Protein AF-A0A382AJA4-F1 (afdb_monomer_lite)

Radius of gyration: 17.47 Å; chains: 1; bounding box: 35×33×42 Å

Structure (mmCIF, N/CA/C/O backbone):
data_AF-A0A382AJA4-F1
#
_entry.id   AF-A0A382AJA4-F1
#
loop_
_atom_site.group_PDB
_atom_site.id
_atom_site.type_symbol
_atom_site.label_atom_id
_atom_site.label_alt_id
_atom_site.label_comp_id
_atom_site.label_asym_id
_atom_site.label_entity_id
_atom_site.label_seq_id
_atom_site.pdbx_PDB_ins_code
_atom_site.Cartn_x
_atom_site.Cartn_y
_atom_site.Cartn_z
_atom_site.occupancy
_atom_site.B_iso_or_equiv
_atom_site.auth_seq_id
_atom_site.auth_comp_id
_atom_site.auth_asym_id
_atom_site.auth_atom_id
_atom_site.pdbx_PDB_model_num
ATOM 1 N N . GLU A 1 1 ? 3.510 -10.048 -6.821 1.00 79.69 1 GLU A N 1
ATOM 2 C CA . GLU A 1 1 ? 4.671 -9.176 -7.110 1.00 79.69 1 GLU A CA 1
ATOM 3 C C . GLU A 1 1 ? 5.073 -9.316 -8.568 1.00 79.69 1 GLU A C 1
ATOM 5 O O . GLU A 1 1 ? 4.702 -10.312 -9.179 1.00 79.69 1 GLU A O 1
ATOM 10 N N . LEU A 1 2 ? 5.792 -8.332 -9.119 1.00 88.44 2 LEU A N 1
ATOM 11 C CA . LEU A 1 2 ? 6.145 -8.279 -10.546 1.00 88.44 2 LEU A CA 1
ATOM 12 C C . LEU A 1 2 ? 7.306 -9.210 -10.943 1.00 88.44 2 LEU A C 1
ATOM 14 O O . LEU A 1 2 ? 7.548 -9.393 -12.128 1.00 88.44 2 LEU A O 1
ATOM 18 N N . GLY A 1 3 ? 8.018 -9.809 -9.980 1.00 90.00 3 GLY A N 1
ATOM 19 C CA . GLY A 1 3 ? 9.112 -10.748 -10.267 1.00 90.00 3 GLY A CA 1
ATOM 20 C C . GLY A 1 3 ? 10.346 -10.105 -10.914 1.00 90.00 3 GLY A C 1
ATOM 21 O O . GLY A 1 3 ? 11.149 -10.797 -11.530 1.00 90.00 3 GLY A O 1
ATOM 22 N N . THR A 1 4 ? 10.500 -8.787 -10.792 1.00 91.88 4 THR A N 1
ATOM 23 C CA . THR A 1 4 ? 11.607 -8.004 -11.356 1.00 91.88 4 THR A CA 1
ATOM 24 C C . THR A 1 4 ? 12.551 -7.520 -10.263 1.00 91.88 4 THR A C 1
ATOM 26 O O . THR A 1 4 ? 12.111 -7.243 -9.151 1.00 91.88 4 THR A O 1
ATOM 29 N N . ASN A 1 5 ? 13.825 -7.317 -10.598 1.00 92.69 5 ASN A N 1
ATOM 30 C CA . ASN A 1 5 ? 14.805 -6.689 -9.711 1.00 92.69 5 ASN A CA 1
ATOM 31 C C . ASN A 1 5 ? 15.257 -5.344 -10.299 1.00 92.69 5 ASN A C 1
ATOM 33 O O . ASN A 1 5 ? 16.297 -5.259 -10.951 1.00 92.69 5 ASN A O 1
ATOM 37 N N . LEU A 1 6 ? 14.414 -4.323 -10.146 1.00 93.06 6 LEU A N 1
ATOM 38 C CA . LEU A 1 6 ? 14.690 -2.957 -10.593 1.00 93.06 6 LEU A CA 1
ATOM 39 C C . LEU A 1 6 ? 15.249 -2.138 -9.424 1.00 93.06 6 LEU A C 1
ATOM 41 O O . LEU A 1 6 ? 14.835 -2.326 -8.282 1.00 93.06 6 LEU A O 1
ATOM 45 N N . GLY A 1 7 ? 16.183 -1.233 -9.712 1.00 93.44 7 GLY A N 1
ATOM 46 C CA . GLY A 1 7 ? 16.674 -0.266 -8.729 1.00 93.44 7 GLY A CA 1
ATOM 47 C C . GLY A 1 7 ? 15.695 0.889 -8.500 1.00 93.44 7 GLY A C 1
ATOM 48 O O . GLY A 1 7 ? 14.700 1.026 -9.210 1.00 93.44 7 GLY A O 1
ATOM 49 N N . THR A 1 8 ? 16.026 1.753 -7.539 1.00 95.12 8 THR A N 1
ATOM 50 C CA . THR A 1 8 ? 15.269 2.977 -7.241 1.00 95.12 8 THR A CA 1
ATOM 51 C C . THR A 1 8 ? 16.191 4.187 -7.326 1.00 95.12 8 THR A C 1
ATOM 53 O O . THR A 1 8 ? 17.222 4.221 -6.654 1.00 9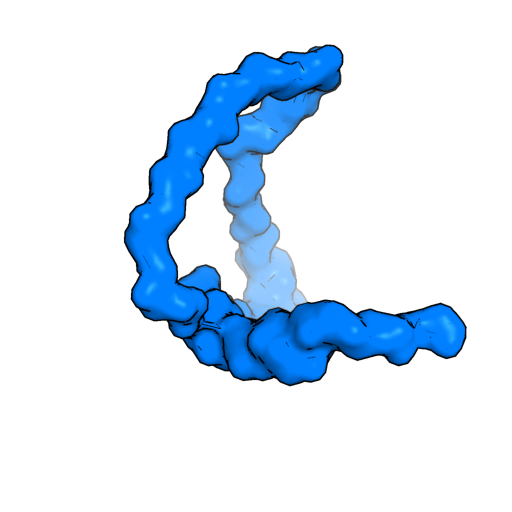5.12 8 THR A O 1
ATOM 56 N N . GLU A 1 9 ? 15.805 5.195 -8.106 1.00 96.38 9 GLU A N 1
ATOM 57 C CA . GLU A 1 9 ? 16.429 6.519 -8.075 1.00 96.38 9 GLU A CA 1
ATOM 58 C C . GLU A 1 9 ? 15.599 7.454 -7.192 1.00 96.38 9 GLU A C 1
ATOM 60 O O . GLU A 1 9 ? 14.393 7.609 -7.384 1.00 96.38 9 GLU A O 1
ATOM 65 N N . TYR A 1 10 ? 16.247 8.073 -6.208 1.00 92.62 10 TYR A N 1
ATOM 66 C CA . TYR A 1 10 ? 15.611 9.027 -5.304 1.00 92.62 10 TYR A CA 1
ATOM 67 C C . TYR A 1 10 ? 15.958 10.453 -5.724 1.00 92.62 10 TYR A C 1
ATOM 69 O O . TYR A 1 10 ? 17.102 10.744 -6.069 1.00 92.62 10 TYR A O 1
ATOM 77 N N . PHE A 1 11 ? 14.987 11.357 -5.632 1.00 94.12 11 PHE A N 1
ATOM 78 C CA . PHE A 1 11 ? 15.172 12.786 -5.872 1.00 94.12 11 PHE A CA 1
ATOM 79 C C . PHE A 1 11 ? 14.518 13.606 -4.744 1.00 94.12 11 PHE A C 1
ATOM 81 O O . PHE A 1 11 ? 13.609 13.104 -4.076 1.00 94.12 11 PHE A O 1
ATOM 88 N N . PRO A 1 12 ? 14.969 14.850 -4.489 1.00 91.56 12 PRO A N 1
ATOM 89 C CA . PRO A 1 12 ? 14.368 15.702 -3.466 1.00 91.56 12 PRO A CA 1
ATOM 90 C C . PRO A 1 12 ? 12.924 16.070 -3.813 1.00 91.56 12 PRO A C 1
ATOM 92 O O . PRO A 1 12 ? 12.618 16.399 -4.958 1.00 91.56 12 PRO A O 1
ATOM 95 N N . ASN A 1 13 ? 12.045 16.065 -2.812 1.00 89.44 13 ASN A N 1
ATOM 96 C CA . ASN A 1 13 ? 10.675 16.521 -3.003 1.00 89.44 13 ASN A CA 1
ATOM 97 C C . ASN A 1 13 ? 10.660 18.038 -3.296 1.00 89.44 13 ASN A C 1
ATOM 99 O O . ASN A 1 13 ? 11.233 18.789 -2.506 1.00 89.44 13 ASN A O 1
ATOM 103 N N . PRO A 1 14 ? 10.030 18.504 -4.393 1.00 91.62 14 PRO A N 1
ATOM 104 C CA . PRO A 1 14 ? 10.000 19.925 -4.745 1.00 91.62 14 PRO A CA 1
ATOM 105 C C . PRO A 1 14 ? 9.012 20.764 -3.915 1.00 91.62 14 PRO A C 1
ATOM 107 O O . PRO A 1 14 ? 8.962 21.978 -4.103 1.00 91.62 14 PRO A O 1
ATOM 110 N N . TYR A 1 15 ? 8.205 20.149 -3.043 1.00 89.88 15 TYR A N 1
ATOM 111 C CA . TYR A 1 15 ? 7.168 20.831 -2.268 1.00 89.88 15 TYR A CA 1
ATOM 112 C C . TYR A 1 15 ? 7.538 20.995 -0.791 1.00 89.88 15 TYR A C 1
ATOM 114 O O . TYR A 1 15 ? 7.917 20.033 -0.116 1.00 89.88 15 TYR A O 1
ATOM 122 N N . ASP A 1 16 ? 7.309 22.199 -0.266 1.00 86.31 16 ASP A N 1
ATOM 123 C CA . ASP A 1 16 ? 7.387 22.480 1.165 1.00 86.31 16 ASP A CA 1
ATOM 124 C C . ASP A 1 16 ? 6.175 21.886 1.904 1.00 86.31 16 ASP A C 1
ATOM 126 O O . ASP A 1 16 ? 5.033 21.996 1.456 1.00 86.31 16 ASP A O 1
ATOM 130 N N . GLY A 1 17 ? 6.415 21.261 3.062 1.00 86.81 17 GLY A N 1
ATOM 131 C CA . GLY A 1 17 ? 5.355 20.699 3.913 1.00 86.81 17 GLY A CA 1
ATOM 132 C C . GLY A 1 17 ? 4.974 19.244 3.619 1.00 86.81 17 GLY A C 1
ATOM 133 O O . GLY A 1 17 ? 3.938 18.776 4.091 1.00 86.81 17 GLY A O 1
ATOM 134 N N . TYR A 1 18 ? 5.796 18.511 2.866 1.00 89.06 18 TYR A N 1
ATOM 135 C CA . TYR A 1 18 ? 5.567 17.088 2.628 1.00 89.06 18 TYR A CA 1
ATOM 136 C C . TYR A 1 18 ? 5.599 16.270 3.930 1.00 89.06 18 TYR A C 1
ATOM 138 O O . TYR A 1 18 ? 6.557 16.332 4.702 1.00 89.06 18 TYR A O 1
ATOM 146 N N . GLN A 1 19 ? 4.554 15.470 4.157 1.00 89.69 19 GLN A N 1
ATOM 147 C CA . GLN A 1 19 ? 4.468 14.589 5.317 1.00 89.69 19 GLN A CA 1
ATOM 148 C C . GLN A 1 19 ? 5.205 13.273 5.045 1.00 89.69 19 GLN A C 1
ATOM 150 O O . GLN A 1 19 ? 4.764 12.455 4.242 1.00 89.69 19 GLN A O 1
ATOM 155 N N . MET A 1 20 ? 6.305 13.054 5.764 1.00 89.44 20 MET A N 1
ATOM 156 C CA . MET A 1 20 ? 7.106 11.828 5.682 1.00 89.44 20 MET A CA 1
ATOM 157 C C . MET A 1 20 ? 6.527 10.673 6.507 1.00 89.44 20 MET A C 1
ATOM 159 O O . MET A 1 20 ? 6.889 9.521 6.281 1.00 89.44 20 MET A O 1
ATOM 163 N N . HIS A 1 21 ? 5.655 10.964 7.475 1.00 93.50 21 HIS A N 1
ATOM 164 C CA . HIS A 1 21 ? 5.077 9.962 8.361 1.00 93.50 21 HIS A CA 1
ATOM 165 C C . HIS A 1 21 ? 3.551 10.031 8.362 1.00 93.50 21 HIS A C 1
ATOM 167 O O . HIS A 1 21 ? 2.944 10.949 8.915 1.00 93.50 21 HIS A O 1
ATOM 173 N N . THR A 1 22 ? 2.930 9.020 7.763 1.00 92.69 22 THR A N 1
ATOM 174 C CA . THR A 1 22 ? 1.481 8.830 7.786 1.00 92.69 22 THR A CA 1
ATOM 175 C C . THR A 1 22 ? 1.155 7.508 8.456 1.00 92.69 22 THR A C 1
ATOM 177 O O . THR A 1 22 ? 1.570 6.451 7.985 1.00 92.69 22 THR A O 1
ATOM 180 N N . GLN A 1 23 ? 0.370 7.562 9.523 1.00 96.31 23 GLN A N 1
ATOM 181 C CA . GLN A 1 23 ? -0.174 6.386 10.183 1.00 96.31 23 GLN A CA 1
ATOM 182 C C . GLN A 1 23 ? -1.558 6.751 10.715 1.00 96.31 23 GLN A C 1
ATOM 184 O O . GLN A 1 23 ? -1.696 7.678 11.510 1.00 96.31 23 GLN A O 1
ATOM 189 N N . ALA A 1 24 ? -2.590 6.065 10.230 1.00 96.12 24 ALA A N 1
ATOM 190 C CA . ALA A 1 24 ? -3.957 6.339 10.647 1.00 96.12 24 ALA A CA 1
ATOM 191 C C . ALA A 1 24 ? -4.208 5.771 12.051 1.00 96.12 24 ALA A C 1
ATOM 193 O O . ALA A 1 24 ? -4.021 4.576 12.278 1.00 96.12 24 ALA A O 1
ATOM 194 N N . ASP A 1 25 ? -4.680 6.612 12.970 1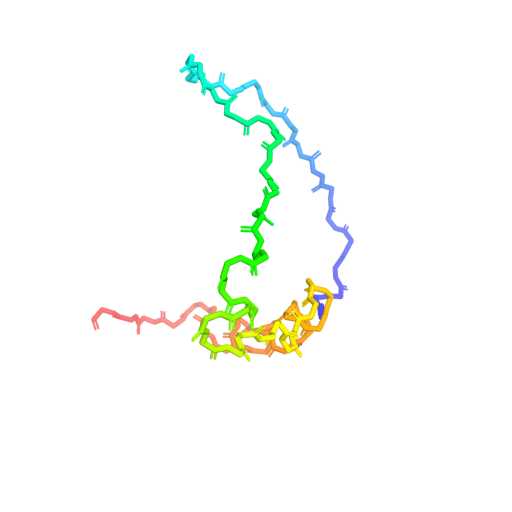.00 97.69 25 ASP A N 1
ATOM 195 C CA . ASP A 1 25 ? -5.352 6.136 14.177 1.00 97.69 25 ASP A CA 1
ATOM 196 C C . ASP A 1 25 ? -6.773 5.696 13.799 1.00 97.69 25 ASP A C 1
ATOM 198 O O . ASP A 1 25 ? -7.621 6.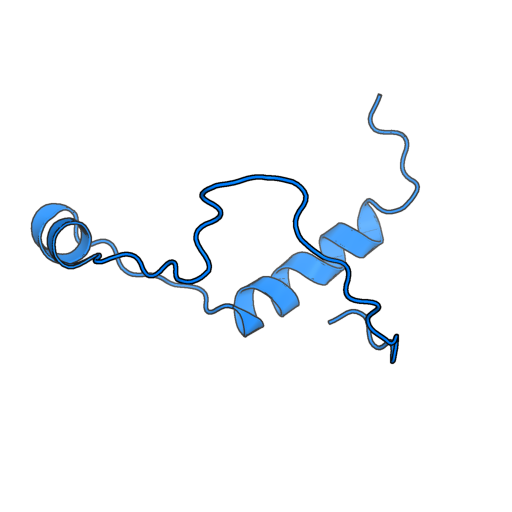513 13.433 1.00 97.69 25 ASP A O 1
ATOM 202 N N . ILE A 1 26 ? -7.017 4.387 13.853 1.00 97.81 26 ILE A N 1
ATOM 203 C CA . ILE A 1 26 ? -8.299 3.778 13.480 1.00 97.81 26 ILE A CA 1
ATOM 204 C C . ILE A 1 26 ? -9.185 3.446 14.683 1.00 97.81 26 ILE A C 1
ATOM 206 O O . ILE A 1 26 ? -10.268 2.891 14.493 1.00 97.81 26 ILE A O 1
ATOM 210 N N . SER A 1 27 ? -8.786 3.822 15.902 1.00 98.44 27 SER A N 1
ATOM 211 C CA . SER A 1 27 ? -9.471 3.437 17.145 1.00 98.44 27 SER A CA 1
ATOM 212 C C . SER A 1 27 ? -10.961 3.803 17.139 1.00 98.44 27 SER A C 1
ATOM 214 O O . SER A 1 27 ? -11.813 3.048 17.613 1.00 98.44 27 SER A O 1
ATOM 216 N N . SER A 1 28 ? -11.309 4.965 16.576 1.00 98.44 28 SER A N 1
ATOM 217 C CA . SER A 1 28 ? -12.700 5.421 16.468 1.00 98.44 28 SER A CA 1
ATOM 218 C C . SER A 1 28 ? -13.509 4.591 15.466 1.00 98.44 28 SER A C 1
ATOM 220 O O . SER A 1 28 ? -14.649 4.229 15.756 1.00 98.44 28 SER A O 1
ATOM 222 N N . SER A 1 29 ? -12.924 4.244 14.320 1.00 98.50 29 SER A N 1
ATOM 223 C CA . SER A 1 29 ? -13.547 3.406 13.291 1.00 98.50 29 SER A CA 1
ATOM 224 C C . SER A 1 29 ? -13.763 1.977 13.787 1.00 98.50 29 SER A C 1
ATOM 226 O O . SER A 1 29 ? -14.832 1.399 13.580 1.00 98.50 29 SER A O 1
ATOM 228 N N . GLU A 1 30 ? -12.788 1.415 14.498 1.00 98.38 30 GLU A N 1
ATOM 229 C CA . GLU A 1 30 ? -12.921 0.100 15.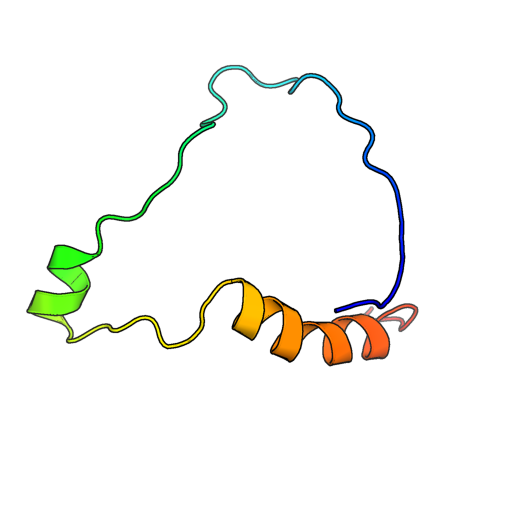131 1.00 98.38 30 GLU A CA 1
ATOM 230 C C . GLU A 1 30 ? -14.063 0.095 16.153 1.00 98.38 30 GLU A C 1
ATOM 232 O O . GLU A 1 30 ? -14.926 -0.783 16.117 1.00 98.38 30 GLU A O 1
ATOM 237 N N . LYS A 1 31 ? -14.116 1.107 17.029 1.00 98.62 31 LYS A N 1
ATOM 238 C CA . LYS A 1 31 ? -15.115 1.194 18.101 1.00 98.62 31 LYS A CA 1
ATOM 239 C C . LYS A 1 31 ? -16.528 1.472 17.592 1.00 98.62 31 LYS A C 1
ATOM 241 O O . LYS A 1 31 ? -17.479 0.869 18.082 1.00 98.62 31 LYS A O 1
ATOM 246 N N . ASN A 1 32 ? -16.678 2.415 16.665 1.00 98.62 32 ASN A N 1
ATOM 247 C CA . ASN A 1 32 ? -17.988 2.973 16.326 1.00 98.62 32 ASN A CA 1
ATOM 248 C C . ASN A 1 32 ? -18.666 2.247 15.162 1.00 98.62 32 ASN A C 1
ATOM 250 O O . ASN A 1 32 ? -19.892 2.198 15.117 1.00 98.62 32 ASN A O 1
ATOM 254 N N . ILE A 1 33 ? -17.887 1.699 14.223 1.00 98.31 33 ILE A N 1
ATOM 255 C CA . ILE A 1 33 ? -18.421 1.020 13.032 1.00 98.31 33 ILE A CA 1
ATOM 256 C C . ILE A 1 33 ? -17.860 -0.393 12.841 1.00 98.31 33 ILE A C 1
ATOM 258 O O . ILE A 1 33 ? -18.137 -1.029 11.827 1.00 98.31 33 ILE A O 1
ATOM 262 N N . GLY A 1 34 ? -17.073 -0.902 13.795 1.00 98.06 34 GLY A N 1
ATOM 263 C CA . GLY A 1 34 ? -16.511 -2.251 13.721 1.00 98.06 34 GLY A CA 1
ATOM 264 C C . GLY A 1 34 ? -15.542 -2.440 12.554 1.00 98.06 34 GLY A C 1
ATOM 265 O O . GLY A 1 34 ? -15.378 -3.568 12.082 1.00 98.06 34 GLY A O 1
ATOM 266 N N . PHE A 1 35 ? -14.939 -1.356 12.052 1.00 98.06 35 PHE A N 1
ATOM 267 C CA . PHE A 1 35 ? -13.987 -1.441 10.950 1.00 98.06 35 PHE A CA 1
ATOM 268 C C . PHE A 1 35 ? -12.807 -2.324 11.352 1.00 98.06 35 PHE A C 1
ATOM 270 O O . PHE A 1 35 ? -12.283 -2.198 12.451 1.00 98.06 35 PHE A O 1
ATOM 277 N N . LYS A 1 36 ? -12.387 -3.214 10.451 1.00 97.81 36 LYS A N 1
ATOM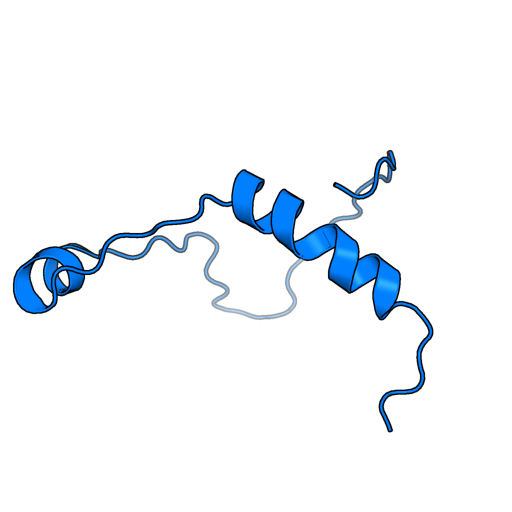 278 C CA . LYS A 1 36 ? -11.173 -4.015 10.604 1.00 97.81 36 LYS A CA 1
ATOM 279 C C . LYS A 1 36 ? -10.443 -4.051 9.265 1.00 97.81 36 LYS A C 1
ATOM 281 O O . LYS A 1 36 ? -11.066 -4.476 8.284 1.00 97.81 36 LYS A O 1
ATOM 286 N N . PRO A 1 37 ? -9.168 -3.631 9.187 1.00 96.75 37 PRO A N 1
ATOM 287 C CA . PRO A 1 37 ? -8.382 -3.816 7.977 1.00 96.75 37 PRO A CA 1
ATOM 288 C C . PRO A 1 37 ? -8.262 -5.315 7.695 1.00 96.75 37 PRO A C 1
ATOM 290 O O . PRO A 1 37 ? -7.973 -6.109 8.587 1.00 96.75 37 PRO A O 1
ATOM 293 N N . LYS A 1 38 ? -8.558 -5.707 6.455 1.00 97.50 38 LYS A N 1
ATOM 294 C CA . LYS A 1 38 ? -8.588 -7.119 6.038 1.00 97.50 38 LYS A CA 1
ATOM 295 C C . LYS A 1 38 ? -7.396 -7.529 5.184 1.00 97.50 38 LYS A C 1
ATOM 297 O O . LYS A 1 38 ? -7.271 -8.704 4.878 1.00 97.50 38 LYS A O 1
ATOM 302 N N . VAL A 1 39 ? -6.617 -6.553 4.730 1.00 97.56 39 VAL A N 1
ATOM 303 C CA . VAL A 1 39 ? -5.581 -6.726 3.716 1.00 97.56 39 VAL A CA 1
ATOM 304 C C . VAL A 1 39 ? -4.350 -5.962 4.187 1.00 97.56 39 VAL A C 1
ATOM 306 O O . VAL A 1 39 ? -4.442 -4.752 4.416 1.00 97.56 39 VAL A O 1
ATOM 309 N N . SER A 1 40 ? -3.229 -6.660 4.366 1.00 97.62 40 SER A N 1
ATOM 310 C CA . SER A 1 40 ? -1.924 -6.028 4.602 1.00 97.62 40 SER A CA 1
ATOM 311 C C . SER A 1 40 ? -1.373 -5.387 3.324 1.00 97.62 40 SER A C 1
ATOM 313 O O . SER A 1 40 ? -1.912 -5.571 2.230 1.00 97.62 40 SER A O 1
ATOM 315 N N . LEU A 1 41 ? -0.264 -4.653 3.436 1.00 96.00 41 LEU A N 1
ATOM 316 C CA . LEU A 1 41 ? 0.427 -4.112 2.266 1.00 96.00 41 LEU A CA 1
ATOM 317 C C . LEU A 1 41 ? 0.852 -5.229 1.297 1.00 96.00 41 LEU A C 1
ATOM 319 O O . LEU A 1 41 ? 0.574 -5.157 0.101 1.00 96.00 41 LEU A O 1
ATOM 323 N N . GLU A 1 42 ? 1.479 -6.281 1.813 1.00 96.69 42 GLU A N 1
ATOM 324 C CA . GLU A 1 42 ? 1.991 -7.414 1.040 1.00 96.69 42 GLU A CA 1
ATOM 325 C C . GLU A 1 42 ? 0.854 -8.210 0.390 1.00 96.69 42 GLU A C 1
ATOM 327 O O . GLU A 1 42 ? 0.929 -8.563 -0.790 1.00 96.69 42 GLU A O 1
ATOM 332 N N . GLU A 1 43 ? -0.231 -8.457 1.131 1.00 97.56 43 GLU A N 1
ATOM 333 C CA . GLU A 1 43 ? -1.432 -9.107 0.601 1.00 97.56 43 GLU A CA 1
ATOM 334 C C . GLU A 1 43 ? -2.076 -8.268 -0.506 1.00 97.56 43 GLU A C 1
ATOM 3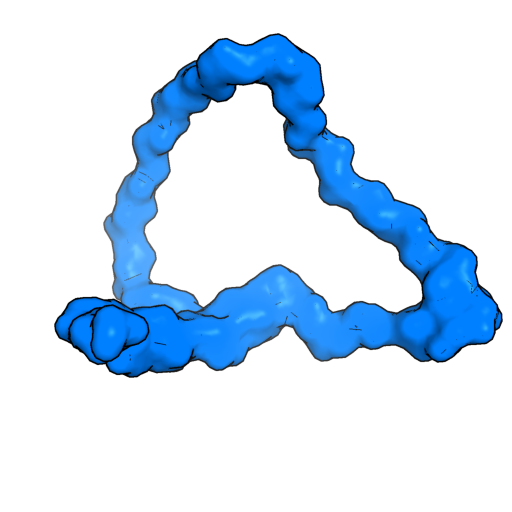36 O O . GLU A 1 43 ? -2.433 -8.806 -1.558 1.00 97.56 43 GLU A O 1
ATOM 341 N N . GLY A 1 44 ? -2.164 -6.950 -0.306 1.00 97.19 44 GLY A N 1
ATOM 342 C CA . GLY A 1 44 ? -2.685 -6.005 -1.289 1.00 97.19 44 GLY A CA 1
ATOM 343 C C . GLY A 1 44 ? -1.854 -5.987 -2.569 1.00 97.19 44 GLY A C 1
ATOM 344 O O . GLY A 1 44 ? -2.405 -6.140 -3.660 1.00 97.19 44 GLY A O 1
ATOM 345 N N . ILE A 1 45 ? -0.525 -5.894 -2.453 1.00 96.62 45 ILE A N 1
ATOM 346 C CA . ILE A 1 45 ? 0.401 -5.970 -3.596 1.00 96.62 45 ILE A CA 1
ATOM 347 C C . ILE A 1 45 ? 0.213 -7.296 -4.337 1.00 96.62 45 ILE A C 1
ATOM 349 O O . ILE A 1 45 ? 0.085 -7.319 -5.564 1.00 96.62 45 ILE A O 1
ATOM 353 N N . LYS A 1 46 ? 0.180 -8.420 -3.614 1.00 96.12 46 LYS A N 1
ATOM 354 C CA . LYS A 1 46 ? 0.021 -9.747 -4.217 1.00 96.12 46 LYS A CA 1
ATOM 355 C C . LYS A 1 46 ? -1.303 -9.882 -4.970 1.00 96.12 46 LYS A C 1
ATOM 357 O O . LYS A 1 46 ? -1.296 -10.434 -6.069 1.00 96.12 46 LYS A O 1
ATOM 362 N N . ALA A 1 47 ? -2.398 -9.380 -4.403 1.00 97.00 47 ALA A N 1
ATOM 363 C CA . ALA A 1 47 ? -3.724 -9.438 -5.009 1.00 97.00 47 ALA A CA 1
ATOM 364 C C . ALA A 1 47 ? -3.870 -8.511 -6.226 1.00 97.00 47 ALA A C 1
ATOM 366 O O . ALA A 1 47 ? -4.578 -8.861 -7.166 1.00 97.00 47 ALA A O 1
ATOM 367 N N . TYR A 1 48 ? -3.202 -7.353 -6.225 1.00 97.06 48 TYR A N 1
ATOM 368 C CA . TYR A 1 48 ? -3.410 -6.316 -7.240 1.00 97.06 48 TYR A CA 1
ATOM 369 C C . TYR A 1 48 ? -2.474 -6.414 -8.454 1.00 97.06 48 TYR A C 1
ATOM 371 O O . TYR A 1 48 ? -2.842 -6.011 -9.555 1.00 97.06 48 TYR A O 1
ATOM 379 N N . VAL A 1 49 ? -1.280 -6.999 -8.300 1.00 96.44 49 VAL A N 1
ATOM 380 C CA . VAL A 1 49 ? -0.316 -7.168 -9.408 1.00 96.44 49 VAL A CA 1
ATOM 381 C C . VAL A 1 49 ? -0.903 -7.825 -10.671 1.00 96.44 49 VAL A C 1
ATOM 383 O O . VAL A 1 49 ? -0.599 -7.329 -11.756 1.00 96.44 49 VAL A O 1
ATOM 386 N N . PRO A 1 50 ? -1.737 -8.882 -10.599 1.00 95.81 50 PRO A N 1
ATOM 387 C CA . PRO A 1 50 ? -2.358 -9.455 -11.794 1.00 95.81 50 PRO A CA 1
ATOM 388 C C . PRO A 1 50 ? -3.163 -8.434 -12.610 1.00 95.81 50 PRO A C 1
ATOM 390 O O . PRO A 1 50 ? -3.105 -8.456 -13.837 1.00 95.81 50 PRO A O 1
ATOM 393 N N . GLU A 1 51 ? -3.857 -7.505 -11.946 1.00 96.06 51 GLU A N 1
ATOM 394 C CA . GLU A 1 51 ? -4.624 -6.459 -12.628 1.00 96.06 51 GLU A CA 1
ATOM 395 C C . GLU A 1 51 ? -3.735 -5.403 -13.272 1.00 96.06 51 GLU A C 1
ATOM 397 O O . GLU A 1 51 ? -4.006 -4.981 -14.396 1.00 96.06 51 GLU A O 1
ATOM 402 N N . ILE A 1 52 ? -2.632 -5.035 -12.614 1.00 94.75 52 ILE A N 1
ATOM 403 C CA . ILE A 1 52 ? -1.617 -4.159 -13.212 1.00 94.75 52 ILE A CA 1
ATOM 404 C C . ILE A 1 52 ? -1.098 -4.776 -14.516 1.00 94.75 52 ILE A C 1
ATOM 406 O O . ILE A 1 52 ? -1.035 -4.092 -15.534 1.00 94.75 52 ILE A O 1
ATOM 410 N N . VAL A 1 53 ? -0.770 -6.072 -14.509 1.00 93.69 53 VAL A N 1
ATOM 411 C CA . VAL A 1 53 ? -0.291 -6.783 -15.707 1.00 93.69 53 VAL A CA 1
ATOM 412 C C . VAL A 1 53 ? -1.369 -6.836 -16.790 1.00 93.69 53 VAL A C 1
ATOM 414 O O . VAL A 1 53 ? -1.060 -6.622 -17.959 1.00 93.69 53 VAL A O 1
ATOM 417 N N . ARG A 1 54 ? -2.631 -7.089 -16.420 1.00 94.50 54 ARG A N 1
ATOM 418 C CA . ARG A 1 54 ? -3.749 -7.167 -17.372 1.00 94.50 54 ARG A CA 1
ATOM 419 C C . ARG A 1 54 ? -4.028 -5.832 -18.069 1.00 94.50 54 ARG A C 1
ATOM 421 O O . ARG A 1 54 ? -4.355 -5.835 -19.251 1.00 94.50 54 ARG A O 1
ATOM 428 N N . LEU A 1 55 ? -3.950 -4.719 -17.339 1.00 95.25 55 LEU A N 1
ATOM 429 C CA . LEU A 1 55 ? -4.247 -3.372 -17.851 1.00 95.25 55 LEU A CA 1
ATOM 430 C C . LEU A 1 55 ? -3.051 -2.703 -18.539 1.00 95.25 55 LEU A C 1
ATOM 432 O O . LEU A 1 55 ? -3.206 -1.703 -19.237 1.00 95.25 55 LEU A O 1
ATOM 436 N N . HIS A 1 56 ? -1.841 -3.214 -18.337 1.00 93.06 56 HIS A N 1
ATOM 437 C CA . HIS A 1 56 ? -0.653 -2.615 -18.921 1.00 93.06 56 HIS A CA 1
ATOM 438 C C . HIS A 1 56 ? -0.710 -2.641 -20.461 1.00 93.06 56 HIS A C 1
ATOM 440 O O . HIS A 1 56 ? -0.706 -3.703 -21.080 1.00 93.06 56 HIS A O 1
ATOM 446 N N . GLY A 1 57 ? -0.729 -1.456 -21.081 1.00 90.31 57 GLY A N 1
ATOM 447 C CA . GLY A 1 57 ? -0.765 -1.292 -22.539 1.00 90.31 57 GLY A CA 1
ATOM 448 C C . GLY A 1 57 ? -2.157 -1.381 -23.171 1.00 90.31 57 GLY A C 1
ATOM 449 O O . GLY A 1 57 ? -2.257 -1.329 -24.396 1.00 90.31 57 GLY A O 1
ATOM 450 N N . THR A 1 58 ? -3.226 -1.498 -22.377 1.00 93.00 58 THR A N 1
ATOM 451 C CA . THR A 1 58 ? -4.596 -1.398 -22.898 1.00 93.00 58 THR A CA 1
ATOM 452 C C . THR A 1 58 ? -4.984 0.062 -23.096 1.00 93.00 58 THR A C 1
ATOM 454 O O . THR A 1 58 ? -4.736 0.880 -22.211 1.00 93.00 58 THR A O 1
ATOM 457 N N . ASP A 1 59 ? -5.632 0.377 -24.216 1.00 85.75 59 ASP A N 1
ATOM 458 C CA . ASP A 1 59 ? -6.298 1.665 -24.393 1.00 85.75 59 ASP A CA 1
ATOM 459 C C . ASP A 1 59 ? -7.575 1.688 -23.538 1.00 85.75 59 ASP A C 1
ATOM 461 O O . ASP A 1 59 ? -8.419 0.797 -23.650 1.00 85.75 59 ASP A O 1
ATOM 465 N N . ILE A 1 60 ? -7.657 2.656 -22.626 1.00 79.75 60 ILE A N 1
ATOM 466 C CA . ILE A 1 60 ? -8.760 2.825 -21.665 1.00 79.75 60 ILE A CA 1
ATOM 467 C C . ILE A 1 60 ? -9.576 4.090 -21.998 1.00 79.75 60 ILE A C 1
ATOM 469 O O . ILE A 1 60 ? -10.369 4.538 -21.168 1.00 79.75 60 ILE A O 1
ATOM 473 N N . SER A 1 61 ? -9.324 4.700 -23.166 1.00 74.06 61 SER A N 1
ATOM 474 C CA . SER A 1 61 ? -10.015 5.906 -23.634 1.00 74.06 61 SER A CA 1
ATOM 475 C C . SER A 1 61 ? -11.419 5.651 -24.180 1.00 74.06 61 SER A C 1
ATOM 477 O O . SER A 1 61 ? -11.719 4.519 -24.625 1.00 74.06 61 SER A O 1
#

Secondary structure (DSSP, 8-state):
-------------SSTT--S------HHHHHHH-------HHHHHHHHHHHHHHHTT----

Sequence (61 aa):
ELGTNLGTEYFPNPYDGYQMHTQADISSSEKNIGFKPKVSLEEGIKAYVPEIVRLHGTDIS

Organism: NCBI:txid408172

Foldseek 3Di:
DQPDDDDDDDDDDPDPPDDPDDDDDCVCVCPPVVDDDDADPVRCCVVCVVVVVVCVPDDPD

InterPro domains:
  IPR036291 NAD(P)-binding domain superfamily [SSF51735] (5-53)

pLDDT: mean 93.68, std 5.0, range [74.06, 98.62]